Protein AF-A0A8C6VA38-F1 (afdb_monomer_lite)

Structure (mmCIF, N/CA/C/O backbone):
data_AF-A0A8C6VA38-F1
#
_entry.id   AF-A0A8C6VA38-F1
#
loop_
_atom_site.group_PDB
_atom_site.id
_atom_site.type_symbol
_atom_site.label_atom_id
_atom_site.label_alt_id
_atom_site.label_comp_id
_atom_site.label_asym_id
_atom_site.label_entity_id
_atom_site.label_seq_id
_atom_site.pdbx_PDB_ins_code
_atom_site.Cartn_x
_atom_site.Cartn_y
_atom_site.Cartn_z
_atom_site.occupancy
_atom_site.B_iso_or_equiv
_atom_site.auth_seq_id
_atom_site.auth_comp_id
_atom_site.auth_asym_id
_atom_site.auth_atom_id
_atom_site.pdbx_PDB_model_num
ATOM 1 N N . VAL A 1 1 ? -1.713 -0.948 -1.844 1.00 83.75 1 VAL A N 1
ATOM 2 C CA . VAL A 1 1 ? -2.822 0.011 -2.080 1.00 83.75 1 VAL A CA 1
ATOM 3 C C . VAL A 1 1 ? -3.851 -0.108 -0.978 1.00 83.75 1 VAL A C 1
ATOM 5 O O . VAL A 1 1 ? -4.169 -1.221 -0.581 1.00 83.75 1 VAL A O 1
ATOM 8 N N . VAL A 1 2 ? -4.354 1.020 -0.479 1.00 86.88 2 VAL A N 1
ATOM 9 C CA . VAL A 1 2 ? -5.386 1.066 0.564 1.00 86.88 2 VAL A CA 1
ATOM 10 C C . VAL A 1 2 ? -6.630 1.720 -0.025 1.00 86.88 2 VAL A C 1
ATOM 12 O O . VAL A 1 2 ? -6.538 2.753 -0.680 1.00 86.88 2 VAL A O 1
ATOM 15 N N . THR A 1 3 ? -7.782 1.098 0.185 1.00 85.56 3 THR A N 1
ATOM 16 C CA . THR A 1 3 ? -9.102 1.635 -0.159 1.00 85.56 3 THR A CA 1
ATOM 17 C C . THR A 1 3 ? -9.944 1.715 1.110 1.00 85.56 3 THR A C 1
ATOM 19 O O . THR A 1 3 ? -9.545 1.217 2.162 1.00 85.56 3 THR A O 1
ATOM 22 N N . GLU A 1 4 ? -11.141 2.288 1.020 1.00 80.19 4 GLU A N 1
ATOM 23 C CA . GLU A 1 4 ? -12.060 2.349 2.163 1.00 80.19 4 GLU A CA 1
ATOM 24 C C . GLU A 1 4 ? -12.504 0.965 2.657 1.00 80.19 4 GLU A C 1
ATOM 26 O O . GLU A 1 4 ? -12.808 0.796 3.835 1.00 80.19 4 GLU A O 1
ATOM 31 N N . ARG A 1 5 ? -12.525 -0.033 1.763 1.00 82.50 5 ARG A N 1
ATOM 32 C CA . ARG A 1 5 ? -13.103 -1.362 2.028 1.00 82.50 5 ARG A CA 1
ATOM 33 C C . ARG A 1 5 ? -12.097 -2.505 1.983 1.00 82.50 5 ARG A C 1
ATOM 35 O O . ARG A 1 5 ? -12.425 -3.606 2.406 1.00 82.50 5 ARG A O 1
ATOM 42 N N . ALA A 1 6 ? -10.894 -2.269 1.477 1.00 87.00 6 ALA A N 1
ATOM 43 C CA . ALA A 1 6 ? -9.871 -3.296 1.357 1.00 87.00 6 ALA A CA 1
ATOM 44 C C . ALA A 1 6 ? -8.458 -2.712 1.310 1.00 87.00 6 ALA A C 1
ATOM 46 O O . ALA A 1 6 ? -8.248 -1.595 0.828 1.00 87.00 6 ALA A O 1
ATOM 47 N N . ALA A 1 7 ? -7.484 -3.508 1.733 1.00 88.94 7 ALA A N 1
ATOM 48 C CA . ALA A 1 7 ? -6.068 -3.242 1.537 1.00 88.94 7 ALA A CA 1
ATOM 49 C C . ALA A 1 7 ? -5.415 -4.368 0.728 1.00 88.94 7 ALA A C 1
ATOM 51 O O . ALA A 1 7 ? -5.638 -5.547 0.990 1.00 88.94 7 ALA A O 1
ATOM 52 N N . TYR A 1 8 ? -4.587 -3.977 -0.235 1.00 88.31 8 TYR A N 1
ATOM 53 C CA . TYR A 1 8 ? -3.805 -4.852 -1.100 1.00 88.31 8 TYR A CA 1
ATOM 54 C C . TYR A 1 8 ? -2.329 -4.652 -0.775 1.00 88.31 8 TYR A C 1
ATOM 56 O O . TYR A 1 8 ? -1.800 -3.547 -0.961 1.00 88.31 8 TYR A O 1
ATOM 64 N 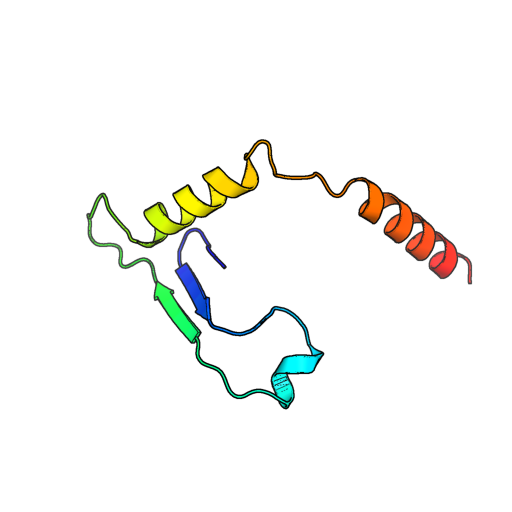N . ILE A 1 9 ? -1.671 -5.702 -0.301 1.00 88.75 9 ILE A N 1
ATOM 65 C CA . ILE A 1 9 ? -0.243 -5.714 0.028 1.00 88.75 9 ILE A CA 1
ATOM 66 C C . ILE A 1 9 ? 0.409 -6.775 -0.851 1.00 88.75 9 ILE A C 1
ATOM 68 O O . ILE A 1 9 ? -0.080 -7.893 -0.916 1.00 88.75 9 ILE A O 1
ATOM 72 N N . GLY A 1 10 ? 1.500 -6.450 -1.528 1.00 87.94 10 GLY A N 1
ATOM 73 C CA . GLY A 1 10 ? 2.236 -7.405 -2.352 1.00 87.94 10 GLY A CA 1
ATOM 74 C C . GLY A 1 10 ? 3.649 -6.910 -2.614 1.00 87.94 10 GLY A C 1
ATOM 75 O O . GLY A 1 10 ? 3.977 -5.784 -2.242 1.00 87.94 10 GLY A O 1
ATOM 76 N N . ASN A 1 11 ? 4.476 -7.746 -3.242 1.00 84.50 11 ASN A N 1
ATOM 77 C CA . ASN A 1 11 ? 5.850 -7.367 -3.599 1.00 84.50 11 ASN A CA 1
ATOM 78 C C . ASN A 1 11 ? 5.973 -6.726 -4.995 1.00 84.50 11 ASN A C 1
ATOM 80 O O . ASN A 1 11 ? 7.077 -6.379 -5.402 1.00 84.50 11 ASN A O 1
ATOM 84 N N . PHE A 1 12 ? 4.866 -6.615 -5.735 1.00 75.62 12 PHE A N 1
ATOM 85 C CA . PHE A 1 12 ? 4.871 -6.138 -7.110 1.00 75.62 12 PHE A CA 1
ATOM 86 C C . PHE A 1 12 ? 4.713 -4.625 -7.194 1.00 75.62 12 PHE A C 1
ATOM 88 O O . PHE A 1 12 ? 3.760 -4.046 -6.661 1.00 75.62 12 PHE A O 1
ATOM 95 N N . ASP A 1 13 ? 5.599 -4.013 -7.969 1.00 75.19 13 ASP A N 1
ATOM 96 C CA . ASP A 1 13 ? 5.421 -2.650 -8.439 1.00 75.19 13 ASP A CA 1
ATOM 97 C C . ASP A 1 13 ? 4.275 -2.565 -9.453 1.00 75.19 13 ASP A C 1
ATOM 99 O O . ASP A 1 13 ? 3.982 -3.502 -10.197 1.00 75.19 13 ASP A O 1
ATOM 103 N N . TRP A 1 14 ? 3.645 -1.393 -9.536 1.00 72.06 14 TRP A N 1
ATOM 104 C CA . TRP A 1 14 ? 2.572 -1.103 -10.494 1.00 72.06 14 TRP A CA 1
ATOM 105 C C . TRP A 1 14 ? 3.157 -0.751 -11.868 1.00 72.06 14 TRP A C 1
ATOM 107 O O . TRP A 1 14 ? 2.844 0.285 -12.455 1.00 72.06 14 TRP A O 1
ATOM 117 N N . VAL A 1 15 ? 4.061 -1.599 -12.361 1.00 73.19 15 VAL A N 1
ATOM 118 C CA . VAL A 1 15 ? 4.780 -1.411 -13.621 1.00 73.19 15 VAL A CA 1
ATOM 119 C C . VAL A 1 15 ? 4.581 -2.645 -14.496 1.00 73.19 15 VAL A C 1
ATOM 121 O O . VAL A 1 15 ? 4.964 -3.757 -14.139 1.00 73.19 15 VAL A O 1
ATOM 124 N N . GLY A 1 16 ? 3.994 -2.422 -15.676 1.00 64.81 16 GLY A N 1
ATOM 125 C CA . GLY A 1 16 ? 3.582 -3.462 -16.625 1.00 64.81 16 GLY A CA 1
ATOM 126 C C . GLY A 1 16 ? 4.681 -4.461 -17.007 1.00 64.81 16 GLY A C 1
ATOM 127 O O . GLY A 1 16 ? 4.395 -5.629 -17.249 1.00 64.81 16 GLY A O 1
ATOM 128 N N . THR A 1 17 ? 5.944 -4.030 -17.021 1.00 66.44 17 THR A N 1
ATOM 129 C CA . THR A 1 17 ? 7.081 -4.853 -17.457 1.00 66.44 17 THR A CA 1
ATOM 130 C C . THR A 1 17 ? 7.401 -6.018 -16.521 1.00 66.44 17 THR A C 1
ATOM 132 O O . THR A 1 17 ? 7.995 -6.993 -16.973 1.00 66.44 17 THR A O 1
ATOM 135 N N . TYR A 1 18 ? 6.990 -5.960 -15.249 1.00 61.53 18 TYR A N 1
ATOM 136 C CA . TYR A 1 18 ? 7.320 -6.995 -14.260 1.00 61.53 18 TYR A CA 1
ATOM 137 C C . TYR A 1 18 ? 6.245 -8.071 -14.093 1.00 61.53 18 TYR A C 1
ATOM 139 O O . TYR A 1 18 ? 6.526 -9.108 -13.494 1.00 61.53 18 TYR A O 1
ATOM 147 N N . PHE A 1 19 ? 5.054 -7.880 -14.671 1.00 63.91 19 PHE A N 1
ATOM 148 C CA . PHE A 1 19 ? 3.946 -8.834 -14.539 1.00 63.91 19 PHE A CA 1
ATOM 149 C C . PHE A 1 19 ? 4.231 -10.199 -15.176 1.00 63.91 19 PHE A C 1
ATOM 151 O O . PHE A 1 19 ? 3.715 -11.204 -14.704 1.00 63.91 19 PHE A O 1
ATOM 158 N N . ASN A 1 20 ? 5.065 -10.243 -16.219 1.00 68.00 20 ASN A N 1
ATOM 159 C CA . ASN A 1 20 ? 5.346 -11.477 -16.960 1.00 68.00 20 ASN A CA 1
ATOM 160 C C . ASN A 1 20 ? 6.680 -12.134 -16.578 1.00 68.00 20 ASN A C 1
ATOM 162 O O . ASN A 1 20 ? 6.964 -13.231 -17.047 1.00 68.00 20 ASN A O 1
ATOM 166 N N . GLN A 1 21 ? 7.520 -11.454 -15.791 1.00 68.56 21 GLN A N 1
ATOM 167 C CA . GLN A 1 21 ? 8.901 -11.886 -15.532 1.00 68.56 21 GLN A CA 1
ATOM 168 C C . GLN A 1 21 ? 9.125 -12.341 -14.091 1.00 68.56 21 GLN A C 1
ATOM 170 O O . GLN A 1 21 ? 9.949 -13.224 -13.860 1.00 68.56 21 GLN A O 1
ATOM 175 N N . ASN A 1 22 ? 8.381 -11.790 -13.129 1.00 69.19 22 ASN A N 1
ATOM 176 C CA . ASN A 1 22 ? 8.586 -12.091 -11.719 1.00 69.19 22 ASN A CA 1
ATOM 177 C C . ASN A 1 22 ? 7.403 -12.878 -11.154 1.00 69.19 22 ASN A C 1
ATOM 179 O O . ASN A 1 22 ? 6.245 -12.503 -11.329 1.00 69.19 22 ASN A O 1
ATOM 183 N N . ALA A 1 23 ? 7.704 -13.948 -10.418 1.00 72.88 23 ALA A N 1
ATOM 184 C CA . ALA A 1 23 ? 6.735 -14.545 -9.513 1.00 72.88 23 ALA A CA 1
ATOM 185 C C . ALA A 1 23 ? 6.546 -13.614 -8.315 1.00 72.88 23 ALA A C 1
ATOM 187 O O . ALA A 1 23 ? 7.502 -13.025 -7.802 1.00 72.88 23 ALA A O 1
ATOM 188 N N . GLY A 1 24 ? 5.323 -13.511 -7.824 1.00 76.06 24 GLY A N 1
ATOM 189 C CA . GLY A 1 24 ? 5.072 -12.717 -6.640 1.00 76.06 24 GLY A CA 1
ATOM 190 C C . GLY A 1 24 ? 3.746 -13.052 -6.009 1.00 76.06 24 GLY A C 1
ATOM 191 O O . GLY A 1 24 ? 2.933 -13.811 -6.536 1.00 76.06 24 GLY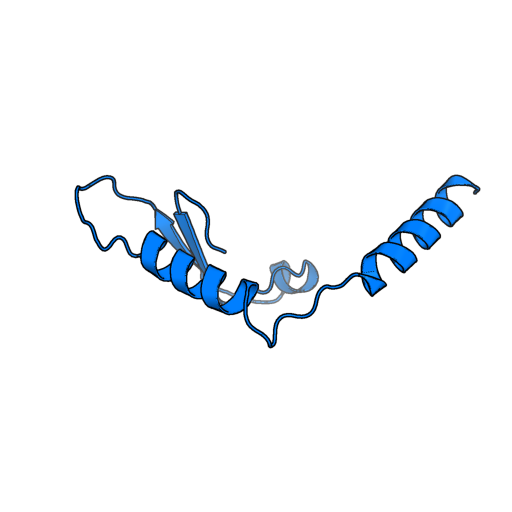 A O 1
ATOM 192 N N . ALA A 1 25 ? 3.590 -12.508 -4.817 1.00 84.69 25 ALA A N 1
ATOM 193 C CA . ALA A 1 25 ? 2.509 -12.829 -3.917 1.00 84.69 25 ALA A CA 1
ATOM 194 C C . ALA A 1 25 ? 1.822 -11.541 -3.479 1.00 84.69 25 ALA A C 1
ATOM 196 O O . ALA A 1 25 ? 2.459 -10.497 -3.299 1.00 84.69 25 ALA A O 1
ATOM 197 N N . GLY A 1 26 ? 0.510 -11.642 -3.301 1.00 87.38 26 GLY A N 1
ATOM 198 C CA . GLY A 1 26 ? -0.324 -10.572 -2.786 1.00 87.38 26 GLY A CA 1
ATOM 199 C C . GLY A 1 26 ? -1.242 -11.088 -1.687 1.00 87.38 26 GLY A C 1
ATOM 200 O O . GLY A 1 26 ? -1.767 -12.195 -1.771 1.00 87.38 26 GLY A O 1
ATOM 201 N N . LEU A 1 27 ? -1.443 -10.263 -0.668 1.00 89.06 27 LEU A N 1
ATOM 202 C CA . LEU A 1 27 ? -2.437 -10.424 0.378 1.00 89.06 27 LEU A CA 1
ATOM 203 C C . LEU A 1 27 ? -3.512 -9.351 0.198 1.00 89.06 27 LEU A C 1
ATOM 205 O O . LEU A 1 27 ? -3.212 -8.155 0.134 1.00 89.06 27 LEU A O 1
ATOM 209 N N . VAL A 1 28 ? -4.767 -9.791 0.158 1.00 88.81 28 VAL A N 1
ATOM 210 C CA . VAL A 1 28 ? -5.934 -8.908 0.153 1.00 88.81 28 VAL A CA 1
ATOM 211 C C . VAL A 1 28 ? -6.631 -9.022 1.496 1.00 88.81 28 VAL A C 1
ATOM 213 O O . VAL A 1 28 ? -7.014 -10.113 1.915 1.00 88.81 28 VAL A O 1
ATOM 216 N N . ILE A 1 29 ? -6.800 -7.888 2.168 1.00 87.88 29 ILE A N 1
ATOM 217 C CA . ILE A 1 29 ? -7.518 -7.803 3.434 1.00 87.88 29 ILE A CA 1
ATOM 218 C C . ILE A 1 29 ? -8.789 -7.002 3.199 1.00 87.88 29 ILE A C 1
ATOM 220 O O . ILE A 1 29 ? -8.718 -5.810 2.904 1.00 87.88 29 ILE A O 1
ATOM 224 N N . ASN A 1 30 ? -9.942 -7.647 3.346 1.00 86.19 30 ASN A N 1
ATOM 225 C CA . ASN A 1 30 ? -11.243 -7.001 3.205 1.00 86.19 30 ASN A CA 1
ATOM 226 C C . ASN A 1 30 ? -11.751 -6.481 4.549 1.00 86.19 30 ASN A C 1
ATOM 228 O O . ASN A 1 30 ? -11.419 -7.011 5.612 1.00 86.19 30 ASN A O 1
ATOM 232 N N . HIS A 1 31 ? -12.574 -5.439 4.495 1.00 73.50 31 HIS A N 1
ATOM 233 C CA . HIS A 1 31 ? -13.273 -4.921 5.657 1.00 73.50 31 HIS A CA 1
ATOM 234 C C . HIS A 1 31 ? -14.296 -5.962 6.112 1.00 73.50 31 HIS A C 1
ATOM 236 O O . HIS A 1 31 ? -15.372 -6.078 5.533 1.00 73.50 31 HIS A O 1
ATOM 242 N N . ALA A 1 32 ? -13.938 -6.749 7.125 1.00 63.38 32 ALA A N 1
ATOM 243 C CA . ALA A 1 32 ? -14.903 -7.542 7.864 1.00 63.38 32 ALA A CA 1
ATOM 244 C C . ALA A 1 32 ? -15.640 -6.585 8.804 1.00 63.38 32 ALA A C 1
ATOM 246 O O . ALA A 1 32 ? -15.051 -6.024 9.732 1.00 63.38 32 ALA A O 1
ATOM 247 N N . ASP A 1 33 ? -16.907 -6.342 8.492 1.00 60.97 33 ASP A N 1
ATOM 248 C CA . ASP A 1 33 ? -17.795 -5.458 9.233 1.00 60.97 33 ASP A CA 1
ATOM 249 C C . ASP A 1 33 ? -18.137 -6.103 10.585 1.00 60.97 33 ASP A C 1
ATOM 251 O O . ASP A 1 33 ? -19.136 -6.796 10.747 1.00 60.97 33 ASP A O 1
ATOM 255 N N . THR A 1 34 ? -17.227 -5.994 11.552 1.00 54.56 34 THR A N 1
ATOM 256 C CA . THR A 1 34 ? -17.398 -6.612 12.872 1.00 54.56 34 THR A CA 1
ATOM 257 C C . THR A 1 34 ? -16.968 -5.656 13.967 1.00 54.56 34 THR A C 1
ATOM 259 O O . THR A 1 34 ? -15.971 -5.912 14.630 1.00 54.56 34 THR A O 1
ATOM 262 N N . GLY A 1 35 ? -17.670 -4.527 14.129 1.00 54.75 35 GLY A N 1
ATOM 263 C CA . GLY A 1 35 ? -17.733 -3.729 15.372 1.00 54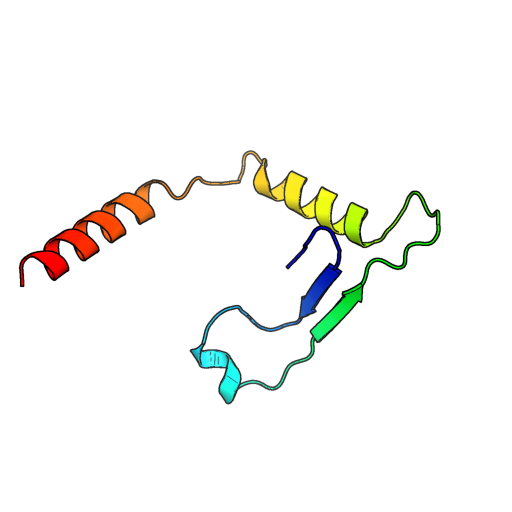.75 35 GLY A CA 1
ATOM 264 C C . GLY A 1 35 ? -16.415 -3.227 15.992 1.00 54.75 35 GLY A C 1
ATOM 265 O O . GLY A 1 35 ? -16.433 -2.596 17.049 1.00 54.75 35 GLY A O 1
ATOM 266 N N . ASN A 1 36 ? -15.267 -3.494 15.371 1.00 59.12 36 ASN A N 1
ATOM 267 C CA . ASN A 1 36 ? -13.969 -3.382 16.007 1.00 59.12 36 ASN A CA 1
ATOM 268 C C . ASN A 1 36 ? -13.348 -2.039 15.633 1.00 59.12 36 ASN A C 1
ATOM 270 O O . ASN A 1 36 ? -13.071 -1.737 14.466 1.00 59.12 36 ASN A O 1
ATOM 274 N N . LYS A 1 37 ? -13.145 -1.195 16.646 1.00 55.19 37 LYS A N 1
ATOM 275 C CA . LYS A 1 37 ?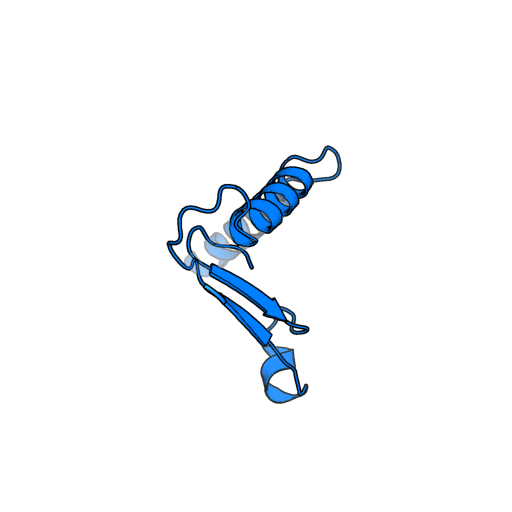 -12.659 0.182 16.484 1.00 55.19 37 LYS A CA 1
ATOM 276 C C . LYS A 1 37 ? -11.256 0.238 15.850 1.00 55.19 37 LYS A C 1
ATOM 278 O O . LYS A 1 37 ? -10.903 1.268 15.282 1.00 55.19 37 LYS A O 1
ATOM 283 N N . THR A 1 38 ? -10.519 -0.876 15.845 1.00 62.94 38 THR A N 1
ATOM 284 C CA . THR A 1 38 ? -9.126 -1.029 15.389 1.00 62.94 38 THR A CA 1
ATOM 285 C C . THR A 1 38 ? -8.968 -1.883 14.119 1.00 62.94 38 THR A C 1
ATOM 287 O O . THR A 1 38 ? -8.033 -2.672 14.000 1.00 62.94 38 THR A O 1
ATOM 290 N N . SER A 1 39 ? -9.852 -1.723 13.128 1.00 79.88 39 SER A N 1
ATOM 291 C CA . SER A 1 39 ? -9.689 -2.372 11.813 1.00 79.88 39 SER A CA 1
ATOM 292 C C . SER A 1 39 ? -8.311 -2.076 11.196 1.00 79.88 39 SER A C 1
ATOM 294 O O . SER A 1 39 ? -7.898 -0.919 11.103 1.00 79.88 39 SER A O 1
ATOM 296 N N . ILE A 1 40 ? -7.617 -3.115 10.723 1.00 84.75 40 ILE A N 1
ATOM 297 C CA . ILE A 1 40 ? -6.316 -3.018 10.038 1.00 84.75 40 ILE A CA 1
ATOM 298 C C . ILE A 1 40 ? -6.351 -2.054 8.840 1.00 84.75 40 ILE A C 1
ATOM 300 O O . ILE A 1 40 ? -5.384 -1.343 8.586 1.00 84.75 40 ILE A O 1
ATOM 304 N N . ILE A 1 41 ? -7.497 -1.938 8.161 1.00 86.12 41 ILE A N 1
ATOM 305 C CA . ILE A 1 41 ? -7.693 -0.982 7.063 1.00 86.12 41 ILE A CA 1
ATOM 306 C C . ILE A 1 41 ? -7.588 0.460 7.570 1.00 86.12 41 ILE A C 1
ATOM 308 O O . ILE A 1 41 ? -6.965 1.290 6.913 1.00 86.12 41 ILE A O 1
ATOM 312 N N . LYS A 1 42 ? -8.128 0.765 8.760 1.00 85.19 42 LYS A N 1
ATOM 313 C CA . LYS A 1 42 ? -8.004 2.100 9.371 1.00 85.19 42 LYS A CA 1
ATOM 314 C C . LYS A 1 42 ? -6.556 2.418 9.732 1.00 85.19 42 LYS A C 1
ATOM 316 O O . LYS A 1 42 ? -6.119 3.542 9.517 1.00 85.19 42 LYS A O 1
ATOM 321 N N . GLN A 1 43 ? -5.808 1.436 10.236 1.00 88.88 43 GLN A N 1
ATOM 322 C CA . GLN A 1 43 ? -4.387 1.613 10.555 1.00 88.88 43 GLN A CA 1
ATOM 323 C C . GLN A 1 43 ? -3.568 1.884 9.287 1.00 88.88 43 GLN A C 1
ATOM 325 O O . GLN A 1 43 ? -2.792 2.834 9.241 1.00 88.88 43 GLN A O 1
ATOM 330 N N . LEU A 1 44 ? -3.797 1.106 8.226 1.00 91.00 44 LEU A N 1
ATOM 331 C CA . LEU A 1 44 ? -3.136 1.312 6.936 1.00 91.00 44 LEU A CA 1
ATOM 332 C C . LEU A 1 44 ? -3.520 2.653 6.294 1.00 91.00 44 LEU A C 1
ATOM 334 O O . LEU A 1 44 ? -2.664 3.312 5.706 1.00 91.00 44 LEU A O 1
ATOM 338 N N . LYS A 1 45 ? -4.774 3.096 6.452 1.00 88.19 45 LYS A N 1
ATOM 339 C CA . LYS A 1 45 ? -5.213 4.434 6.036 1.00 88.19 45 LYS A CA 1
ATOM 340 C C . LYS A 1 45 ? -4.475 5.534 6.804 1.00 88.19 45 LYS A C 1
ATOM 342 O O . LYS A 1 45 ? -3.980 6.461 6.177 1.00 88.19 45 LYS A O 1
ATOM 347 N N . ALA A 1 46 ? -4.336 5.408 8.123 1.00 90.94 46 ALA A N 1
ATOM 348 C CA . ALA A 1 46 ? -3.611 6.386 8.934 1.00 90.94 46 ALA A CA 1
ATOM 349 C C . ALA A 1 46 ? -2.127 6.502 8.531 1.00 90.94 46 ALA A C 1
ATOM 351 O O . ALA A 1 46 ? -1.593 7.607 8.463 1.00 90.94 46 ALA A O 1
ATOM 352 N N . VAL A 1 47 ? -1.465 5.381 8.211 1.00 93.06 47 VAL A N 1
ATOM 353 C CA . VAL A 1 47 ? -0.088 5.396 7.677 1.00 93.06 47 VAL A CA 1
ATOM 354 C C . VAL A 1 47 ? -0.033 6.107 6.324 1.00 93.06 47 VAL A C 1
ATOM 356 O O . VAL A 1 47 ? 0.831 6.957 6.120 1.00 93.06 47 VAL A O 1
ATOM 359 N N . PHE A 1 48 ? -0.976 5.808 5.425 1.00 91.00 48 PHE A N 1
ATOM 360 C CA . PHE A 1 48 ? -1.069 6.488 4.134 1.00 91.00 48 PHE A CA 1
ATOM 361 C C . PHE A 1 48 ? -1.237 8.004 4.298 1.00 91.00 48 PHE A C 1
ATOM 363 O O . PHE A 1 48 ? -0.494 8.761 3.685 1.00 91.00 48 PHE A O 1
ATOM 370 N N . GLU A 1 49 ? -2.169 8.456 5.141 1.00 92.62 49 GLU A N 1
ATOM 371 C CA . GLU A 1 49 ? -2.424 9.884 5.373 1.00 92.62 49 GLU A CA 1
ATOM 372 C C . GLU A 1 49 ? -1.208 10.590 5.988 1.00 92.62 49 GLU A C 1
ATOM 374 O O . GLU A 1 49 ? -0.846 11.680 5.542 1.00 92.62 49 GLU A O 1
ATOM 379 N N . ARG A 1 50 ? -0.526 9.952 6.950 1.00 94.38 50 ARG A N 1
ATOM 380 C CA . ARG A 1 50 ? 0.726 10.465 7.528 1.00 94.38 50 ARG A CA 1
ATOM 381 C C . ARG A 1 50 ? 1.775 10.735 6.450 1.00 94.38 50 ARG A C 1
ATOM 383 O O . ARG A 1 50 ? 2.415 11.783 6.476 1.00 94.38 50 ARG A O 1
ATOM 390 N N . ASP A 1 51 ? 1.965 9.792 5.532 1.00 93.00 51 ASP A N 1
ATOM 391 C CA . ASP A 1 51 ? 2.992 9.903 4.493 1.00 93.00 51 ASP A CA 1
ATOM 392 C C . ASP A 1 51 ? 2.566 10.874 3.384 1.00 93.00 51 ASP A C 1
ATOM 394 O O . ASP A 1 51 ? 3.387 11.648 2.892 1.00 93.00 51 ASP A O 1
ATOM 398 N N . TRP A 1 52 ? 1.277 10.894 3.038 1.00 91.81 52 TRP A N 1
ATOM 399 C CA . TRP A 1 52 ? 0.717 11.761 2.003 1.00 91.81 52 TRP A CA 1
ATOM 400 C C . TRP A 1 52 ? 0.781 13.248 2.367 1.00 91.81 52 TRP A C 1
ATOM 402 O O . TRP A 1 52 ? 1.108 14.078 1.519 1.00 91.81 52 TRP A O 1
ATOM 412 N N . TYR A 1 53 ? 0.499 13.582 3.628 1.00 92.19 53 TYR A N 1
ATOM 413 C CA . TYR A 1 53 ? 0.541 14.955 4.146 1.00 92.19 53 TYR A CA 1
ATOM 414 C C . TYR A 1 53 ? 1.865 15.305 4.840 1.00 92.19 53 TYR A C 1
ATOM 416 O O . TYR A 1 53 ? 1.983 16.354 5.471 1.00 92.19 53 TYR A O 1
ATOM 424 N N . SER A 1 54 ? 2.868 14.434 4.733 1.00 93.25 54 SER A N 1
ATOM 425 C CA . SER A 1 54 ? 4.187 14.657 5.313 1.00 93.25 54 SER A CA 1
ATOM 426 C C . SER A 1 54 ? 4.880 15.881 4.707 1.00 93.25 54 SER A C 1
ATOM 428 O O . SER A 1 54 ? 4.769 16.143 3.512 1.00 93.25 54 SER A O 1
ATOM 430 N N . HIS A 1 55 ? 5.718 16.566 5.489 1.00 92.81 55 HIS A N 1
ATOM 431 C CA . HIS A 1 55 ? 6.615 17.613 4.979 1.00 92.81 55 HIS A CA 1
ATOM 432 C C . HIS A 1 55 ? 7.607 17.107 3.916 1.00 92.81 55 HIS A C 1
ATOM 434 O O . HIS A 1 55 ? 8.166 17.905 3.166 1.00 92.81 55 HIS A O 1
ATOM 440 N N . TYR A 1 56 ? 7.826 15.791 3.834 1.00 91.38 56 TYR A N 1
ATOM 441 C CA . TYR A 1 56 ? 8.648 15.172 2.793 1.00 91.38 56 TYR A CA 1
ATOM 442 C C . TYR A 1 56 ? 7.874 14.908 1.491 1.00 91.38 56 TYR A C 1
ATOM 444 O O . TYR A 1 56 ? 8.496 14.629 0.461 1.00 91.38 56 TYR A O 1
ATOM 452 N N . ALA A 1 57 ? 6.539 14.994 1.509 1.00 89.75 57 ALA A N 1
ATOM 453 C CA . ALA A 1 57 ? 5.716 14.793 0.327 1.00 89.75 57 ALA A CA 1
ATOM 454 C C . ALA A 1 57 ? 5.938 15.941 -0.668 1.00 89.75 57 ALA A C 1
ATOM 456 O O . ALA A 1 57 ? 5.828 17.122 -0.337 1.00 89.75 57 ALA A O 1
ATOM 457 N N . LYS A 1 58 ? 6.256 15.596 -1.919 1.00 86.50 58 LYS A N 1
ATOM 458 C CA . LYS A 1 58 ? 6.463 16.572 -2.995 1.00 86.50 58 LYS A CA 1
ATOM 459 C C . LYS A 1 58 ? 5.305 16.507 -3.975 1.00 86.50 58 LYS A C 1
ATOM 461 O O . LYS A 1 58 ? 5.088 15.479 -4.615 1.00 86.50 58 LYS A O 1
ATOM 466 N N . SER A 1 59 ? 4.601 17.626 -4.141 1.00 74.94 59 SER A N 1
ATOM 467 C CA . SER A 1 59 ? 3.627 17.760 -5.222 1.00 74.94 59 SER A CA 1
ATOM 468 C C . SER A 1 59 ? 4.346 17.659 -6.566 1.00 74.94 59 SER A C 1
ATOM 470 O O . SER A 1 59 ? 5.316 18.372 -6.829 1.00 74.94 59 SER A O 1
ATOM 472 N N . SER A 1 60 ? 3.886 16.759 -7.433 1.00 66.19 60 SER A N 1
ATOM 473 C CA . SER A 1 60 ? 4.458 16.574 -8.768 1.00 66.19 60 SER A CA 1
ATOM 474 C C . SER A 1 60 ? 3.833 17.548 -9.774 1.00 66.19 60 SER A C 1
ATOM 476 O O . SER A 1 60 ? 3.393 17.160 -10.854 1.00 66.19 60 SER A O 1
ATOM 478 N N . THR A 1 61 ? 3.790 18.838 -9.439 1.00 60.38 61 THR A N 1
ATOM 479 C CA . THR A 1 61 ? 3.269 19.893 -10.327 1.00 60.38 61 THR A CA 1
ATOM 480 C C . THR A 1 61 ? 4.068 19.980 -11.636 1.00 60.38 61 THR A C 1
ATOM 482 O O . THR A 1 61 ? 3.511 20.285 -12.686 1.00 60.38 61 THR A O 1
ATOM 485 N N . ALA A 1 62 ? 5.353 19.605 -11.616 1.00 56.41 62 ALA A N 1
ATOM 486 C CA . ALA A 1 62 ? 6.216 19.584 -12.801 1.00 56.41 62 ALA A CA 1
ATOM 487 C C . ALA A 1 62 ? 5.865 18.480 -13.823 1.00 56.41 62 ALA A C 1
ATOM 489 O O . ALA A 1 62 ? 6.114 18.647 -15.017 1.00 56.41 62 ALA A O 1
ATOM 490 N N . LYS A 1 63 ? 5.263 17.356 -13.400 1.00 55.22 63 LYS A N 1
ATOM 491 C CA . LYS A 1 63 ? 4.879 16.272 -14.329 1.00 55.22 63 LYS A CA 1
ATOM 492 C C . LYS A 1 63 ? 3.613 16.601 -15.123 1.00 55.22 63 LYS A C 1
ATOM 494 O O . LYS A 1 63 ? 3.484 16.153 -16.260 1.00 55.22 63 LYS A O 1
ATOM 499 N N . ILE A 1 64 ? 2.711 17.407 -14.560 1.00 63.00 64 ILE A N 1
ATOM 500 C CA . ILE A 1 64 ? 1.459 17.802 -15.221 1.00 63.00 64 ILE A CA 1
ATOM 501 C C . ILE A 1 64 ? 1.748 18.680 -16.443 1.00 63.00 64 ILE A C 1
ATOM 503 O O . ILE A 1 64 ? 1.200 18.418 -17.510 1.00 63.00 64 ILE A O 1
ATOM 507 N N . LEU A 1 65 ? 2.657 19.655 -16.329 1.00 63.28 65 LEU A N 1
ATOM 508 C CA . LEU A 1 65 ? 2.969 20.571 -17.432 1.00 63.28 65 LEU A CA 1
ATOM 509 C C . LEU A 1 65 ? 3.539 19.828 -18.654 1.00 63.28 65 LEU A C 1
ATOM 511 O O . LEU A 1 65 ? 3.055 20.011 -19.766 1.00 63.28 65 LEU A O 1
ATOM 515 N N . ASN A 1 66 ? 4.496 18.918 -18.442 1.00 64.94 66 ASN A N 1
ATOM 516 C CA . ASN A 1 66 ? 5.092 18.129 -19.527 1.00 64.94 66 ASN A CA 1
ATOM 517 C C . ASN A 1 66 ? 4.089 17.158 -20.176 1.00 64.94 66 ASN A C 1
ATOM 519 O O . ASN A 1 66 ? 4.100 16.994 -21.395 1.00 64.94 66 ASN A O 1
ATOM 523 N N . CYS A 1 67 ? 3.182 16.556 -19.397 1.00 61.06 67 CYS A N 1
ATOM 524 C CA . CYS A 1 67 ? 2.094 15.737 -19.943 1.00 61.06 67 CYS A CA 1
ATOM 525 C C . CYS A 1 67 ? 1.094 16.561 -20.766 1.00 61.06 67 CYS A C 1
ATOM 527 O O . CYS A 1 67 ? 0.626 16.091 -21.803 1.00 61.06 67 CYS A O 1
ATOM 529 N N . LEU A 1 68 ? 0.759 17.774 -20.318 1.00 68.44 68 LEU A N 1
ATOM 530 C CA . LEU A 1 68 ? -0.144 18.671 -21.041 1.00 68.44 68 LEU A CA 1
ATOM 531 C C . LEU A 1 68 ? 0.475 19.140 -22.360 1.00 68.44 68 LEU A C 1
ATOM 533 O O . LEU A 1 68 ? -0.200 19.096 -23.385 1.00 68.44 68 LEU A O 1
ATOM 537 N N . ILE A 1 69 ? 1.763 19.498 -22.352 1.00 71.94 69 ILE A N 1
ATOM 538 C CA . ILE A 1 69 ? 2.513 19.861 -23.564 1.00 71.94 69 ILE A CA 1
ATOM 539 C C . ILE A 1 69 ? 2.553 18.679 -24.542 1.00 71.94 69 ILE A C 1
ATOM 541 O O . ILE A 1 69 ? 2.231 18.849 -25.716 1.00 71.94 69 ILE A O 1
ATOM 545 N N . TYR A 1 70 ? 2.868 17.471 -24.063 1.00 71.56 70 TYR A N 1
ATOM 546 C CA . TYR A 1 70 ? 2.881 16.262 -24.894 1.00 71.56 70 TYR A CA 1
ATOM 547 C C . TYR A 1 70 ? 1.501 15.922 -25.479 1.00 71.56 70 TYR A C 1
ATOM 549 O O . TYR A 1 70 ? 1.390 15.529 -26.640 1.00 71.56 70 TYR A O 1
ATOM 557 N N . LYS A 1 71 ? 0.422 16.084 -24.700 1.00 69.75 71 LYS A N 1
ATOM 558 C CA . LYS A 1 71 ? -0.942 15.909 -25.219 1.00 69.75 71 LYS A CA 1
ATOM 559 C C . LYS A 1 71 ? -1.281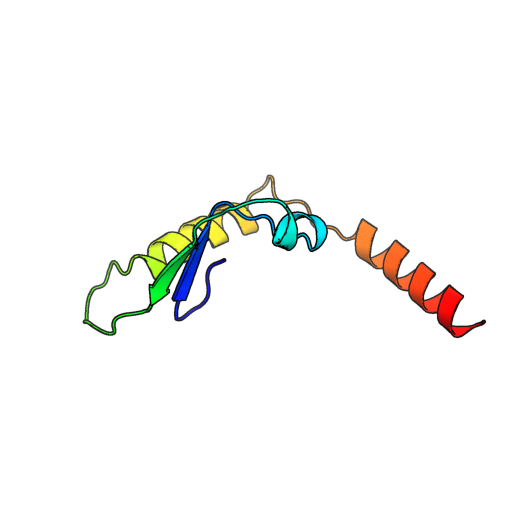 16.944 -26.290 1.00 69.75 71 LYS A C 1
ATOM 561 O O . LYS A 1 71 ? -1.881 16.576 -27.294 1.00 69.75 71 LYS A O 1
ATOM 566 N N . HIS A 1 72 ? -0.898 18.204 -26.091 1.00 63.88 72 HIS A N 1
ATOM 567 C CA . HIS A 1 72 ? -1.139 19.261 -27.072 1.00 63.88 72 HIS A CA 1
ATOM 568 C C . HIS A 1 72 ? -0.347 19.054 -28.366 1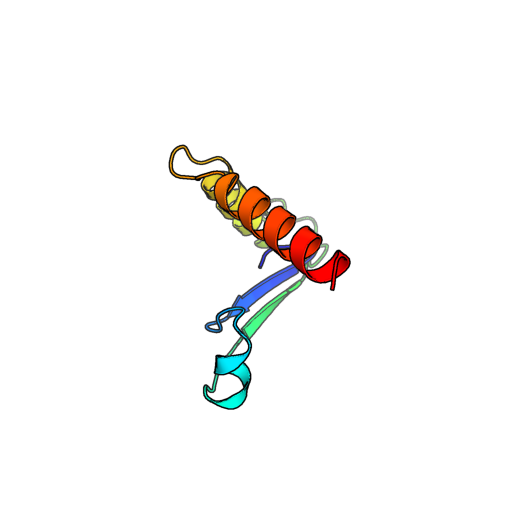.00 63.88 72 HIS A C 1
ATOM 570 O O . HIS A 1 72 ? -0.890 19.288 -29.442 1.00 63.88 72 HIS A O 1
ATOM 576 N N . SER A 1 73 ? 0.900 18.575 -28.293 1.00 68.44 73 SER A N 1
ATOM 577 C CA . SER A 1 73 ? 1.695 18.303 -29.497 1.00 68.44 73 SER A CA 1
ATOM 578 C C . SER A 1 73 ? 1.142 17.131 -30.312 1.00 68.44 73 SER A C 1
ATOM 580 O O . SER A 1 73 ? 1.172 17.188 -31.535 1.00 68.44 73 SER A O 1
ATOM 582 N N . LYS A 1 74 ? 0.581 16.103 -29.658 1.00 67.06 74 LYS A N 1
ATOM 583 C CA . LYS A 1 74 ? -0.090 14.977 -30.332 1.00 67.06 74 LYS A CA 1
ATOM 584 C C . LYS A 1 74 ? -1.479 15.293 -30.891 1.00 67.06 74 LYS A C 1
ATOM 586 O O . LYS A 1 74 ? -1.961 14.528 -31.710 1.00 67.06 74 LYS A O 1
ATOM 591 N N . ALA A 1 75 ? -2.140 16.351 -30.426 1.00 62.47 75 ALA A N 1
ATOM 592 C CA . ALA A 1 75 ? -3.453 16.756 -30.935 1.00 62.47 75 ALA A CA 1
ATOM 593 C C . ALA A 1 75 ? -3.367 17.600 -32.223 1.00 62.47 75 ALA A C 1
ATOM 595 O O . ALA A 1 75 ? -4.367 17.752 -32.915 1.00 62.47 75 ALA A O 1
ATOM 596 N N . ASN A 1 76 ? -2.182 18.143 -32.528 1.00 55.44 76 ASN A N 1
ATOM 597 C CA . ASN A 1 76 ? -1.904 18.979 -33.701 1.00 55.44 76 ASN A CA 1
ATOM 598 C C . ASN A 1 76 ? -1.118 18.231 -34.801 1.00 55.44 76 ASN A C 1
ATOM 600 O O . ASN A 1 76 ? -0.537 18.873 -35.677 1.00 55.44 76 ASN A O 1
ATOM 604 N N . GLN A 1 77 ? -1.067 16.899 -34.732 1.00 49.31 77 GLN A N 1
ATOM 605 C CA . GLN A 1 77 ? -0.472 16.003 -35.726 1.00 49.31 77 GLN A CA 1
ATOM 606 C C . GLN A 1 77 ? -1.517 14.977 -36.157 1.00 49.31 77 GLN A C 1
ATOM 608 O O . GLN A 1 77 ? -1.539 14.656 -37.363 1.00 49.31 77 GLN A O 1
#

Radius of gyration: 18.28 Å; chains: 1; bounding box: 27×35×52 Å

Secondary structure (DSSP, 8-state):
-B-SSEEEEES--S-GGGTTT----EEEEE---SS-TT-HHHHHHHHHHHHHTSTT----HHHHHHHHHHHHHHHT-

Sequence (77 aa):
VVTERAAYIGNFDWVGTYFNQNAGAGLVINHADTGNKTSIIKQLKAVFERDWYSHYAKSSTAKILNCLIYKHSKANQ

Foldseek 3Di:
DADPFKDKDKPDDPDPVCPVPDDIDIDMDGPPPDPDPDPPSVVVVVVVVCVCPDPPHDDVPVVVVVVVVVVVVVVVD

pLDDT: mean 76.24, std 12.76, range [49.31, 94.38]

InterPro domains:
  IPR050874 Diverse function phospholipase D-related protein [PTHR10185] (1-59)

Organism: Naja naja (NCBI:txid35670)